Protein AF-A0A3B8VCC7-F1 (afdb_monomer)

pLDDT: mean 88.34, std 12.21, range [38.78, 97.81]

Solvent-accessible surface area (backbone atoms only — not comparable to full-atom values): 8543 Å² total; per-residue (Å²): 132,92,64,90,82,65,79,55,48,44,36,35,45,29,27,61,80,90,37,49,59,70,59,54,48,50,62,50,46,68,39,78,45,32,37,60,44,81,39,45,41,68,93,40,44,84,35,71,60,3,38,33,20,74,89,21,67,45,26,57,77,71,67,51,54,69,69,58,21,47,51,36,33,49,57,62,65,65,56,67,59,73,68,59,50,50,52,47,32,70,76,66,76,42,63,63,65,59,24,51,40,36,34,56,43,49,51,52,52,44,53,52,50,15,62,76,60,68,20,55,29,23,33,38,36,34,51,71,43,62,86,36,47,70,45,48,43,71,40,39,74,84,42,46,74,47,76,43,80,55,70,79,84,80,111

Nearest PDB structures (foldseek):
  2zq5-assembly1_A  TM=4.994E-01  e=1.264E-01  Mycobacterium tuberculosis
  7uix-assembly1_B  TM=3.500E-01  e=3.520E+00  Escherichia coli
  8dgf-assembly1_C  TM=3.227E-01  e=2.062E+00  Escherichia coli

Radius of gyration: 15.9 Å; Cα contacts (8 Å, |Δi|>4): 237; chains: 1; bounding box: 44×36×42 Å

Structure (mmCIF, N/CA/C/O backbone):
data_AF-A0A3B8VCC7-F1
#
_entry.id   AF-A0A3B8VCC7-F1
#
loop_
_atom_site.group_PDB
_atom_site.id
_atom_site.type_symbol
_atom_site.label_atom_id
_atom_site.label_alt_id
_atom_site.label_comp_id
_atom_site.label_asym_id
_atom_site.label_entity_id
_atom_site.label_seq_id
_atom_site.pdbx_PDB_ins_code
_atom_site.Cartn_x
_atom_site.Cartn_y
_atom_site.Cartn_z
_atom_site.occupancy
_atom_site.B_iso_or_equiv
_atom_site.auth_seq_id
_atom_site.auth_comp_id
_atom_site.auth_asym_id
_atom_site.auth_atom_id
_atom_site.pdbx_PDB_model_num
ATOM 1 N N . MET A 1 1 ? -7.941 5.724 25.221 1.00 40.81 1 MET A N 1
ATOM 2 C CA . MET A 1 1 ? -7.240 4.420 25.300 1.00 40.81 1 MET A CA 1
ATOM 3 C C . MET A 1 1 ? -5.888 4.589 24.630 1.00 40.81 1 MET A C 1
ATOM 5 O O . MET A 1 1 ? -5.854 5.072 23.511 1.00 40.81 1 MET A O 1
ATOM 9 N N . ASN A 1 2 ? -4.797 4.291 25.336 1.00 38.78 2 ASN A N 1
ATOM 10 C CA . ASN A 1 2 ? -3.429 4.542 24.879 1.00 38.78 2 ASN A CA 1
ATOM 11 C C . ASN A 1 2 ? -3.036 3.509 23.800 1.00 38.78 2 ASN A C 1
ATOM 13 O O . ASN A 1 2 ? -2.824 2.340 24.112 1.00 38.78 2 ASN A O 1
ATOM 17 N N . THR A 1 3 ? -3.017 3.915 22.529 1.00 48.91 3 THR A N 1
ATOM 18 C CA . THR A 1 3 ? -2.682 3.084 21.351 1.00 48.91 3 THR A CA 1
ATOM 19 C C . THR A 1 3 ? -1.182 3.052 21.045 1.00 48.91 3 THR A C 1
ATOM 21 O O . THR A 1 3 ? -0.761 2.369 20.107 1.00 48.91 3 THR A O 1
ATOM 24 N N . ALA A 1 4 ? -0.362 3.747 21.841 1.00 45.19 4 ALA A N 1
ATOM 25 C CA . ALA A 1 4 ? 1.080 3.845 21.658 1.00 45.19 4 ALA A CA 1
ATOM 26 C C . ALA A 1 4 ? 1.755 2.464 21.785 1.00 45.19 4 ALA A C 1
ATOM 28 O O . ALA A 1 4 ? 2.052 1.992 22.878 1.00 45.19 4 ALA A O 1
ATOM 29 N N . GLY A 1 5 ? 1.966 1.797 20.645 1.00 56.16 5 GLY A N 1
ATOM 30 C CA . GLY A 1 5 ? 2.710 0.537 20.537 1.00 56.16 5 GLY A CA 1
ATOM 31 C C . GLY A 1 5 ? 2.007 -0.586 19.771 1.00 56.16 5 GLY A C 1
ATOM 32 O O . GLY A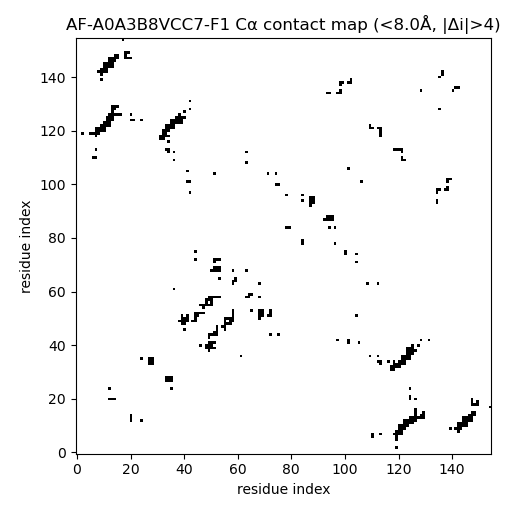 1 5 ? 2.665 -1.555 19.391 1.00 56.16 5 GLY A O 1
ATOM 33 N N . ARG A 1 6 ? 0.700 -0.483 19.484 1.00 66.44 6 ARG A N 1
ATOM 34 C CA . ARG A 1 6 ? -0.003 -1.531 18.724 1.00 66.44 6 ARG A CA 1
ATOM 35 C C . ARG A 1 6 ? 0.168 -1.309 17.221 1.00 66.44 6 ARG A C 1
ATOM 37 O O . ARG A 1 6 ? -0.248 -0.287 16.688 1.00 66.44 6 ARG A O 1
ATOM 44 N N . LYS A 1 7 ? 0.747 -2.295 16.526 1.00 83.31 7 LYS A N 1
ATOM 45 C CA . LYS A 1 7 ? 0.787 -2.323 15.056 1.00 83.31 7 LYS A CA 1
ATOM 46 C C . LYS A 1 7 ? -0.653 -2.234 14.515 1.00 83.31 7 LYS A C 1
ATOM 48 O O . LYS A 1 7 ? -1.485 -3.025 14.973 1.00 83.31 7 LYS A O 1
ATOM 53 N N . PRO A 1 8 ? -0.959 -1.317 13.578 1.00 92.69 8 PRO A N 1
ATOM 54 C CA . PRO A 1 8 ? -2.315 -1.178 13.064 1.00 92.69 8 PRO A CA 1
ATOM 55 C C . PRO A 1 8 ? -2.733 -2.447 12.316 1.00 92.69 8 PRO A C 1
ATOM 57 O O . PRO A 1 8 ? -1.901 -3.123 11.698 1.00 92.69 8 PRO A O 1
ATOM 60 N N . ALA A 1 9 ? -4.021 -2.781 12.381 1.00 96.25 9 ALA A N 1
ATOM 61 C CA . ALA A 1 9 ? -4.576 -3.856 11.566 1.00 96.25 9 ALA A CA 1
ATOM 62 C C . ALA A 1 9 ? -4.552 -3.436 10.092 1.00 96.25 9 ALA A C 1
ATOM 64 O O . ALA A 1 9 ? -4.840 -2.283 9.781 1.00 96.25 9 ALA A O 1
ATOM 65 N N . VAL A 1 10 ? -4.214 -4.363 9.194 1.00 97.31 10 VAL A N 1
ATOM 66 C CA . VAL A 1 10 ? -4.074 -4.069 7.763 1.00 97.31 10 VAL A CA 1
ATOM 67 C C . VAL A 1 10 ? -5.273 -4.602 6.988 1.00 97.31 10 VAL A C 1
ATOM 69 O O . VAL A 1 10 ? -5.691 -5.741 7.209 1.00 97.31 10 VAL A O 1
ATOM 72 N N . PHE A 1 11 ? -5.800 -3.810 6.055 1.00 97.31 11 PHE A N 1
ATOM 73 C CA . PHE A 1 11 ? -6.776 -4.278 5.073 1.00 97.31 11 PHE A CA 1
ATOM 74 C C . PHE A 1 11 ? -6.410 -3.879 3.643 1.00 97.31 11 PHE A C 1
ATOM 76 O O . PHE A 1 11 ? -5.695 -2.907 3.410 1.00 97.31 11 PHE A O 1
ATOM 83 N N . PHE A 1 12 ? -6.946 -4.615 2.674 1.00 97.25 12 PHE A N 1
ATOM 84 C CA . PHE A 1 12 ? -6.859 -4.260 1.261 1.00 97.25 12 PHE A CA 1
ATOM 85 C C . PHE A 1 12 ? -8.228 -4.370 0.607 1.00 97.25 12 PHE A C 1
ATOM 87 O O . PHE A 1 12 ? -8.895 -5.402 0.718 1.00 97.25 12 PHE A O 1
ATOM 94 N N . CYS A 1 13 ? -8.637 -3.311 -0.090 1.00 95.81 13 CYS A N 1
ATOM 95 C CA . CYS A 1 13 ? -9.822 -3.354 -0.942 1.00 95.81 13 CYS A CA 1
ATOM 96 C C . CYS A 1 13 ? -9.412 -3.846 -2.329 1.00 95.81 13 CYS A C 1
ATOM 98 O O . CYS A 1 13 ? -8.655 -3.171 -3.035 1.00 95.81 13 CYS A O 1
ATOM 100 N N . VAL A 1 14 ? -9.930 -5.010 -2.713 1.00 94.31 14 VAL A N 1
ATOM 101 C CA . VAL A 1 14 ? -9.676 -5.646 -4.010 1.00 94.31 14 VAL A CA 1
ATOM 102 C C . VAL A 1 14 ? -10.986 -5.787 -4.777 1.00 94.31 14 VAL A C 1
ATOM 104 O O . VAL A 1 14 ? -12.064 -5.823 -4.191 1.00 94.31 14 VAL A O 1
ATOM 107 N N . GLY A 1 15 ? -10.908 -5.840 -6.098 1.00 91.81 15 GLY A N 1
ATOM 108 C CA . GLY A 1 15 ? -12.079 -5.915 -6.963 1.00 91.81 15 GLY A CA 1
ATOM 109 C C . GLY A 1 15 ? -11.688 -5.678 -8.410 1.00 91.81 15 GLY A C 1
ATOM 110 O O . GLY A 1 15 ? -10.616 -5.131 -8.679 1.00 91.81 15 GLY A O 1
ATOM 111 N N . SER A 1 16 ? -12.558 -6.065 -9.340 1.00 89.75 16 SER A N 1
ATOM 112 C CA . SER A 1 16 ? -12.416 -5.626 -10.727 1.00 89.75 16 SER A CA 1
ATOM 113 C C . SER A 1 16 ? -12.510 -4.100 -10.806 1.00 89.75 16 SER A C 1
ATOM 115 O O . SER A 1 16 ? -13.123 -3.441 -9.953 1.00 89.75 16 SER A O 1
ATOM 117 N N . GLU A 1 17 ? -11.895 -3.514 -11.831 1.00 87.88 17 GLU A N 1
ATOM 118 C CA . GLU A 1 17 ? -12.116 -2.103 -12.136 1.00 87.88 17 GLU A CA 1
ATOM 119 C C . GLU A 1 17 ? -13.611 -1.827 -12.328 1.00 87.88 17 GLU A C 1
ATOM 121 O O . GLU A 1 17 ? -14.367 -2.697 -12.756 1.00 87.88 17 GLU A O 1
ATOM 126 N N . LYS A 1 18 ? -14.037 -0.613 -11.960 1.00 88.00 18 LYS A N 1
ATOM 127 C CA . LYS A 1 18 ? -15.436 -0.158 -11.992 1.00 88.00 18 LYS A CA 1
ATOM 128 C C . LYS A 1 18 ? -16.426 -0.915 -11.092 1.00 88.00 18 LYS A C 1
ATOM 130 O O . LYS A 1 18 ? -17.575 -0.519 -11.075 1.00 88.00 18 LYS A O 1
ATOM 135 N N . SER A 1 19 ? -15.992 -1.854 -10.245 1.00 89.62 19 SER A N 1
ATOM 136 C CA . SER A 1 19 ? -16.879 -2.561 -9.293 1.00 89.62 19 SER A CA 1
ATOM 137 C C . SER A 1 19 ? -17.450 -1.707 -8.141 1.00 89.62 19 SER A C 1
ATOM 139 O O . SER A 1 19 ? -18.187 -2.214 -7.302 1.00 89.62 19 SER A O 1
ATOM 141 N N . GLY A 1 20 ? -17.063 -0.431 -8.018 1.00 90.56 20 GLY A N 1
ATOM 142 C CA . GLY A 1 20 ? -17.410 0.416 -6.865 1.00 90.56 20 GLY A CA 1
ATOM 143 C C . GLY A 1 20 ? -16.379 0.420 -5.726 1.00 90.56 20 GLY A C 1
ATOM 144 O O . GLY A 1 20 ? -16.630 1.001 -4.672 1.00 90.56 20 GLY A O 1
ATOM 145 N N . THR A 1 21 ? -15.178 -0.136 -5.933 1.00 91.88 21 THR A N 1
ATOM 146 C CA . THR A 1 21 ? -14.101 -0.156 -4.916 1.00 91.88 21 THR A CA 1
ATOM 147 C C . THR A 1 21 ? -13.725 1.231 -4.388 1.00 91.88 21 THR A C 1
ATOM 149 O O . THR A 1 21 ? -13.373 1.364 -3.221 1.00 91.88 21 THR A O 1
ATOM 152 N N . THR A 1 22 ? -13.807 2.281 -5.215 1.00 92.69 22 THR A N 1
ATOM 153 C CA . THR A 1 22 ? -13.553 3.662 -4.767 1.00 92.69 22 THR A CA 1
ATOM 154 C C . THR A 1 22 ? -14.620 4.144 -3.785 1.00 92.69 22 THR A C 1
ATOM 156 O O . THR A 1 22 ? -14.275 4.780 -2.796 1.00 92.69 22 THR A O 1
ATOM 159 N N . LEU A 1 23 ? -15.900 3.842 -4.031 1.00 93.56 23 LEU A N 1
ATOM 160 C CA . LEU A 1 23 ? -16.985 4.211 -3.118 1.00 93.56 23 LEU A CA 1
ATOM 161 C C . LEU A 1 23 ? -16.830 3.477 -1.784 1.00 93.56 23 LEU A C 1
ATOM 163 O O . LEU A 1 23 ? -16.869 4.113 -0.735 1.00 93.56 23 LEU A O 1
ATOM 167 N N . LEU A 1 24 ? -16.581 2.166 -1.833 1.00 92.56 24 LEU A N 1
ATOM 168 C CA . LEU A 1 24 ? -16.348 1.344 -0.646 1.00 92.56 24 LEU A CA 1
ATOM 169 C C . LEU A 1 24 ? -15.210 1.899 0.214 1.00 92.56 24 LEU A C 1
ATOM 171 O O . LEU A 1 24 ? -15.392 2.130 1.407 1.00 92.56 24 LEU A O 1
ATOM 175 N N . ALA A 1 25 ? -14.055 2.166 -0.397 1.00 92.81 25 ALA A N 1
ATOM 176 C CA . ALA A 1 25 ? -12.934 2.751 0.320 1.00 92.81 25 ALA A CA 1
ATOM 177 C C . ALA A 1 25 ? -13.307 4.105 0.950 1.00 92.81 25 ALA A C 1
ATOM 179 O O . ALA A 1 25 ? -12.807 4.416 2.024 1.00 92.81 25 ALA A O 1
ATOM 180 N N . ARG A 1 26 ? -14.227 4.885 0.348 1.00 93.50 26 ARG A N 1
ATOM 181 C CA . ARG A 1 26 ? -14.577 6.234 0.854 1.00 93.50 26 ARG A CA 1
ATOM 182 C C . ARG A 1 26 ? -15.423 6.116 2.093 1.00 93.50 26 ARG A C 1
ATOM 184 O O . ARG A 1 26 ? -15.187 6.842 3.046 1.00 93.50 26 ARG A O 1
ATOM 191 N N . VAL A 1 27 ? -16.363 5.177 2.076 1.00 95.25 27 VAL A N 1
ATOM 192 C CA . VAL A 1 27 ? -17.185 4.841 3.237 1.00 95.25 27 VAL A CA 1
ATOM 193 C C . VAL A 1 27 ? -16.308 4.352 4.391 1.00 95.25 27 VAL A C 1
ATOM 195 O O . VAL A 1 27 ? -16.488 4.808 5.515 1.00 95.25 27 VAL A O 1
ATOM 198 N N . LEU A 1 28 ? -15.330 3.480 4.120 1.00 94.50 28 LEU A N 1
ATOM 199 C CA . LEU A 1 28 ? -14.404 2.991 5.148 1.00 94.50 28 LEU A CA 1
ATOM 200 C C . LEU A 1 28 ? -13.559 4.121 5.752 1.00 94.50 28 LEU A C 1
ATOM 202 O O . LEU A 1 28 ? -13.434 4.194 6.970 1.00 94.50 28 LEU A O 1
ATOM 206 N N . ASP A 1 29 ? -13.033 5.015 4.915 1.00 93.94 29 ASP A N 1
ATOM 207 C CA . ASP A 1 29 ? -12.174 6.140 5.317 1.00 93.94 29 ASP A CA 1
ATOM 208 C C . ASP A 1 29 ? -12.923 7.233 6.112 1.00 93.94 29 ASP A C 1
ATOM 210 O O . ASP A 1 29 ? -12.298 8.128 6.667 1.00 93.94 29 ASP A O 1
ATOM 214 N N . GLN A 1 30 ? -14.262 7.183 6.196 1.00 96.19 30 GLN A N 1
ATOM 215 C CA . GLN A 1 30 ? -15.029 8.060 7.098 1.00 96.19 30 GLN A CA 1
ATOM 216 C C . GLN A 1 30 ? -14.995 7.601 8.561 1.00 96.19 30 GLN A C 1
ATOM 218 O O . GLN A 1 30 ? -15.365 8.365 9.454 1.00 96.19 30 GLN A O 1
ATOM 223 N N . HIS A 1 31 ? -14.607 6.354 8.837 1.00 96.75 31 HIS A N 1
ATOM 224 C CA . HIS A 1 31 ? -14.580 5.855 10.205 1.00 96.75 31 HIS A CA 1
ATOM 225 C C . HIS A 1 31 ? -13.343 6.401 10.944 1.00 96.75 31 HIS A C 1
ATOM 227 O O . HIS A 1 31 ? -12.230 6.197 10.468 1.00 96.75 31 HIS A O 1
ATOM 233 N N . PRO A 1 32 ? -13.473 6.987 12.152 1.00 96.06 32 PRO A N 1
ATOM 234 C CA . PRO A 1 32 ? -12.373 7.694 12.830 1.00 96.06 32 PRO A CA 1
ATOM 235 C C . PRO A 1 32 ? -11.170 6.811 13.193 1.00 96.06 32 PRO A C 1
ATOM 237 O O . PRO A 1 32 ? -10.108 7.310 13.531 1.00 96.06 32 PRO A O 1
ATOM 240 N N . GLN A 1 33 ? -11.335 5.490 13.154 1.00 96.94 33 GLN A N 1
ATOM 241 C CA . GLN A 1 33 ? -10.270 4.522 13.436 1.00 96.94 33 GLN A CA 1
ATOM 242 C C . GLN A 1 33 ? -9.682 3.862 12.183 1.00 96.94 33 GLN A C 1
ATOM 244 O O . GLN A 1 33 ? -8.819 2.990 12.316 1.00 96.94 33 GLN A O 1
ATOM 249 N N . VAL A 1 34 ? -10.169 4.215 10.993 1.00 97.06 34 VAL A N 1
ATOM 250 C CA . VAL A 1 34 ? -9.772 3.611 9.719 1.00 97.06 34 VAL A CA 1
ATOM 251 C C . VAL A 1 34 ? -9.121 4.676 8.851 1.00 97.06 34 VAL A C 1
ATOM 253 O O . VAL A 1 34 ? -9.674 5.752 8.676 1.00 97.06 34 VAL A O 1
ATOM 256 N N . ALA A 1 35 ? -7.966 4.352 8.278 1.00 96.69 35 ALA A N 1
ATOM 257 C CA . ALA A 1 35 ? -7.306 5.183 7.280 1.00 96.69 35 ALA A CA 1
ATOM 258 C C . ALA A 1 35 ? -7.046 4.371 6.005 1.00 96.69 35 ALA A C 1
ATOM 260 O O . ALA A 1 35 ? -6.475 3.276 6.054 1.00 96.69 35 ALA A O 1
ATOM 261 N N . CYS A 1 36 ? -7.446 4.896 4.852 1.00 96.75 36 CYS A N 1
ATOM 262 C CA . CYS A 1 36 ? -7.279 4.243 3.560 1.00 96.75 36 CYS A CA 1
ATOM 263 C C . CYS A 1 36 ? -6.325 5.036 2.661 1.00 96.75 36 CYS A C 1
ATOM 265 O O . CYS A 1 36 ? -6.546 6.203 2.344 1.00 96.75 36 CYS A O 1
ATOM 267 N N . ILE A 1 37 ? -5.253 4.384 2.212 1.00 95.56 37 ILE A N 1
ATOM 268 C CA . ILE A 1 37 ? -4.428 4.884 1.118 1.00 95.56 37 ILE A CA 1
ATOM 269 C C . ILE A 1 37 ? -5.195 4.661 -0.192 1.00 95.56 37 ILE A C 1
ATOM 271 O O . ILE A 1 37 ? -5.843 3.634 -0.416 1.00 95.56 37 ILE A O 1
ATOM 275 N N . TRP A 1 38 ? -5.133 5.668 -1.057 1.00 91.31 38 TRP A N 1
ATOM 276 C CA . TRP A 1 38 ? -5.871 5.719 -2.309 1.00 91.31 38 TRP A CA 1
ATOM 277 C C . TRP A 1 38 ? -4.948 5.422 -3.475 1.00 91.31 38 TRP A C 1
ATOM 279 O O . TRP A 1 38 ? -4.331 6.324 -4.034 1.00 91.31 38 TRP A O 1
ATOM 289 N N . GLU A 1 39 ? -4.918 4.156 -3.872 1.00 92.94 39 GLU A N 1
ATOM 290 C CA . GLU A 1 39 ? -4.166 3.664 -5.020 1.00 92.94 39 GLU A CA 1
ATOM 291 C C . GLU A 1 39 ? -2.665 3.862 -4.844 1.00 92.94 39 GLU A C 1
ATOM 293 O O . GLU A 1 39 ? -2.035 4.683 -5.505 1.00 92.94 39 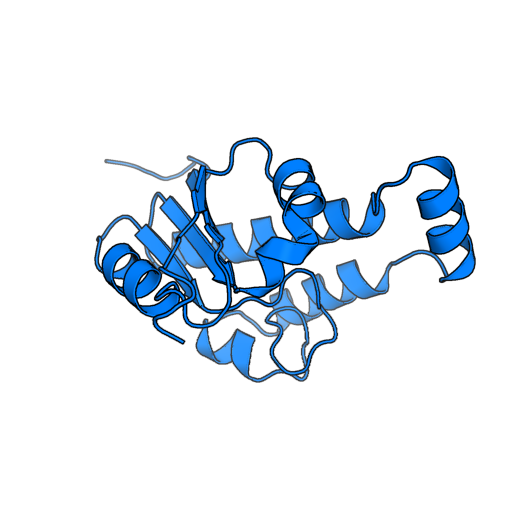GLU A O 1
ATOM 298 N N . SER A 1 40 ? -2.066 3.064 -3.961 1.00 94.94 40 SER A N 1
ATOM 299 C CA . SER A 1 40 ? -0.616 3.096 -3.749 1.00 94.94 40 SER A CA 1
ATOM 300 C C . SER A 1 40 ? 0.219 2.615 -4.951 1.00 94.94 40 SER A C 1
ATOM 302 O O . SER A 1 40 ? 1.402 2.949 -5.060 1.00 94.94 40 SER A O 1
ATOM 304 N N . TYR A 1 41 ? -0.376 1.806 -5.840 1.00 94.50 41 TYR A N 1
ATOM 305 C CA . TYR A 1 41 ? 0.310 1.056 -6.904 1.00 94.50 41 TYR A CA 1
ATOM 306 C C . TYR A 1 41 ? 1.499 0.251 -6.366 1.00 94.50 41 TYR A C 1
ATOM 308 O O . TYR A 1 41 ? 2.595 0.262 -6.931 1.00 94.50 41 TYR A O 1
ATOM 316 N N . GLY A 1 42 ? 1.310 -0.434 -5.236 1.00 91.94 42 GLY A N 1
ATOM 317 C CA . GLY A 1 42 ? 2.435 -0.980 -4.486 1.00 91.94 42 GLY A CA 1
ATOM 318 C C . GLY A 1 42 ? 3.222 -2.113 -5.157 1.00 91.94 42 GLY A C 1
ATOM 319 O O . GLY A 1 42 ? 4.375 -2.333 -4.796 1.00 91.9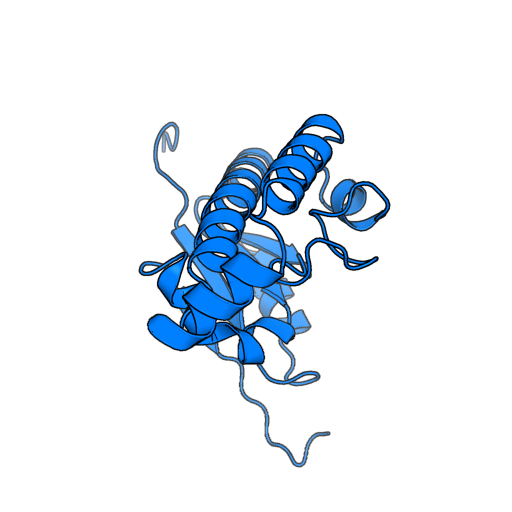4 42 GLY A O 1
ATOM 320 N N . PHE A 1 43 ? 2.652 -2.775 -6.169 1.00 92.06 43 PHE A N 1
ATOM 321 C CA . PHE A 1 43 ? 3.362 -3.742 -7.024 1.00 92.06 43 PHE A CA 1
ATOM 322 C C . PHE A 1 43 ? 3.910 -3.130 -8.326 1.00 92.06 43 PHE A C 1
ATOM 324 O O . PHE A 1 43 ? 4.497 -3.840 -9.141 1.00 92.06 43 PHE A O 1
ATOM 331 N N . GLN A 1 44 ? 3.745 -1.821 -8.529 1.00 92.00 44 GLN A N 1
ATOM 332 C CA . GLN A 1 44 ? 4.269 -1.067 -9.673 1.00 92.00 44 GLN A CA 1
ATOM 333 C C . GLN A 1 44 ? 5.103 0.128 -9.175 1.00 92.00 44 GLN A C 1
ATOM 335 O O . GLN A 1 44 ? 4.724 1.277 -9.398 1.00 92.00 44 GLN A O 1
ATOM 340 N N . PRO A 1 45 ? 6.232 -0.113 -8.482 1.00 89.94 45 PRO A N 1
ATOM 341 C CA . PRO A 1 45 ? 6.995 0.924 -7.777 1.00 89.94 45 PRO A CA 1
ATOM 342 C C . PRO A 1 45 ? 7.563 2.019 -8.689 1.00 89.94 45 PRO A C 1
ATOM 344 O O . PRO A 1 45 ? 7.712 3.150 -8.245 1.00 89.94 45 PRO A O 1
ATOM 347 N N . ASP A 1 46 ? 7.836 1.703 -9.957 1.00 89.31 46 ASP A N 1
ATOM 348 C CA . ASP A 1 46 ? 8.352 2.651 -10.957 1.00 89.31 46 ASP A CA 1
ATOM 349 C C . ASP A 1 46 ? 7.225 3.355 -11.733 1.00 89.31 46 ASP A C 1
ATOM 351 O O . ASP A 1 46 ? 7.464 4.219 -12.581 1.00 89.31 46 ASP A O 1
ATOM 355 N N . GLY A 1 47 ? 5.968 2.990 -11.460 1.00 90.31 47 GLY A N 1
ATOM 356 C CA . GLY A 1 47 ? 4.802 3.573 -12.107 1.00 90.31 47 GLY A CA 1
ATOM 357 C C . GLY A 1 47 ? 4.686 5.067 -11.810 1.00 90.31 47 GLY A C 1
ATOM 358 O O . GLY A 1 47 ? 4.961 5.521 -10.699 1.00 90.31 47 GLY A O 1
ATOM 359 N N . ARG A 1 48 ? 4.226 5.850 -12.793 1.00 92.69 48 ARG A N 1
ATOM 360 C CA . ARG A 1 48 ? 4.024 7.307 -12.644 1.00 92.69 48 ARG A CA 1
ATOM 361 C C . ARG A 1 48 ? 3.033 7.677 -11.538 1.00 92.69 48 ARG A C 1
ATOM 363 O O . ARG A 1 48 ? 3.092 8.784 -11.026 1.00 92.69 48 ARG A O 1
ATOM 370 N N . ALA A 1 49 ? 2.127 6.764 -11.190 1.00 92.81 49 ALA A N 1
ATOM 371 C CA . ALA A 1 49 ? 1.130 6.953 -10.142 1.00 92.81 49 ALA A CA 1
ATOM 372 C C . ALA A 1 49 ? 1.522 6.312 -8.797 1.00 92.81 49 ALA A C 1
ATOM 374 O O . ALA A 1 49 ? 0.768 6.420 -7.835 1.00 92.81 49 ALA A O 1
ATOM 375 N N . SER A 1 50 ? 2.683 5.657 -8.699 1.00 95.50 50 SER A N 1
ATOM 376 C CA . SER A 1 50 ? 3.078 4.963 -7.473 1.00 95.50 50 SER A CA 1
ATOM 377 C C . SER A 1 50 ? 3.509 5.921 -6.378 1.00 95.50 50 SER A C 1
ATOM 379 O O . SER A 1 50 ? 4.183 6.918 -6.643 1.00 95.50 50 SER A O 1
ATOM 381 N N . ILE A 1 51 ? 3.176 5.585 -5.132 1.00 96.19 51 ILE A N 1
ATOM 382 C CA . ILE A 1 51 ? 3.695 6.303 -3.961 1.00 96.19 51 ILE A CA 1
ATOM 383 C C . ILE A 1 51 ? 5.171 5.977 -3.683 1.00 96.19 51 ILE A C 1
ATOM 385 O O . ILE A 1 51 ? 5.815 6.659 -2.894 1.00 96.19 51 ILE A O 1
ATOM 389 N N . PHE A 1 52 ? 5.716 4.933 -4.318 1.00 95.19 52 PHE A N 1
ATOM 390 C CA . PHE A 1 52 ? 7.119 4.537 -4.175 1.00 95.19 52 PHE A CA 1
ATOM 391 C C . PHE A 1 52 ? 8.032 5.159 -5.238 1.00 95.19 52 PHE A C 1
ATOM 393 O O . PHE A 1 52 ? 9.254 5.052 -5.118 1.00 95.19 52 PHE A O 1
ATOM 400 N N . ASN A 1 53 ? 7.455 5.827 -6.242 1.00 94.81 53 ASN A N 1
ATOM 401 C CA . ASN A 1 53 ? 8.192 6.529 -7.282 1.00 94.81 53 ASN A CA 1
ATOM 402 C C . ASN A 1 53 ? 8.459 7.983 -6.853 1.00 94.81 53 ASN A C 1
ATOM 404 O O . ASN A 1 53 ? 7.508 8.761 -6.780 1.00 94.81 53 ASN A O 1
ATOM 408 N N . PRO A 1 54 ? 9.719 8.407 -6.644 1.00 93.75 54 PRO A N 1
ATOM 409 C CA . PRO A 1 54 ? 10.032 9.790 -6.280 1.00 93.75 54 PRO A CA 1
ATOM 410 C C . PRO A 1 54 ? 9.595 10.821 -7.328 1.00 93.75 54 PRO A C 1
ATOM 412 O O . PRO A 1 54 ? 9.356 11.968 -6.977 1.00 93.75 54 PRO A O 1
ATOM 415 N N . ALA A 1 55 ? 9.466 10.421 -8.598 1.00 92.81 55 ALA A N 1
ATOM 416 C CA . ALA A 1 55 ? 9.006 11.291 -9.681 1.00 92.81 55 ALA A CA 1
ATOM 417 C C . ALA A 1 55 ? 7.470 11.406 -9.778 1.00 92.81 55 ALA A C 1
ATOM 419 O O . ALA A 1 55 ? 6.964 12.174 -10.590 1.00 92.81 55 ALA A O 1
ATOM 420 N N . SER A 1 56 ? 6.721 10.623 -8.997 1.00 93.12 56 SER A N 1
ATOM 421 C CA . SER A 1 56 ? 5.259 10.722 -8.911 1.00 93.12 56 SER A CA 1
ATOM 422 C C . SER A 1 56 ? 4.852 11.923 -8.058 1.00 93.12 56 SER A C 1
ATOM 424 O O . SER A 1 56 ? 5.558 12.295 -7.136 1.00 93.12 56 SER A O 1
ATOM 426 N N . GLU A 1 57 ? 3.679 12.503 -8.292 1.00 90.88 57 GLU A N 1
ATOM 427 C CA . GLU A 1 57 ? 3.099 13.497 -7.371 1.00 90.88 57 GLU A CA 1
ATOM 428 C C . GLU A 1 57 ? 2.230 12.851 -6.280 1.00 90.88 57 GLU A C 1
ATOM 430 O O . GLU A 1 57 ? 1.829 13.496 -5.309 1.00 90.88 57 GLU A O 1
ATOM 435 N N . LYS A 1 58 ? 1.870 11.571 -6.448 1.00 91.25 58 LYS A N 1
ATOM 436 C CA . LYS A 1 58 ? 0.847 10.909 -5.625 1.00 91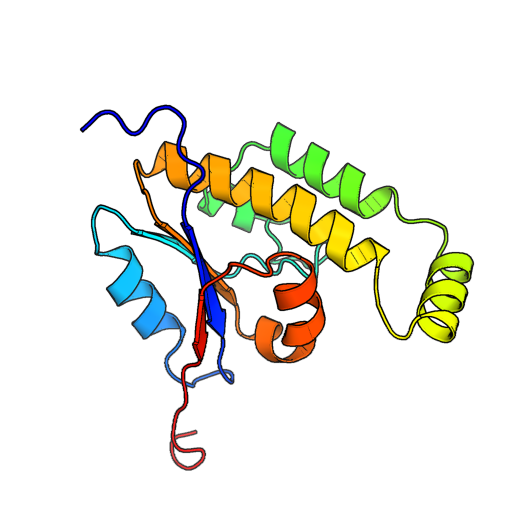.25 58 LYS A CA 1
ATOM 437 C C . LYS A 1 58 ? 1.278 10.761 -4.174 1.00 91.25 58 LYS A C 1
ATOM 439 O O . LYS A 1 58 ? 0.456 10.963 -3.287 1.00 91.25 58 LYS A O 1
ATOM 444 N N . TRP A 1 59 ? 2.553 10.471 -3.918 1.00 93.31 59 TRP A N 1
ATOM 445 C CA . TRP A 1 59 ? 3.054 10.358 -2.547 1.00 93.31 59 TRP A CA 1
ATOM 446 C C . TRP A 1 59 ? 2.885 11.665 -1.761 1.00 93.31 59 TRP A C 1
ATOM 448 O O . TRP A 1 59 ? 2.522 11.618 -0.586 1.00 93.31 59 TRP A O 1
ATOM 458 N N . GLY A 1 60 ? 3.043 12.820 -2.420 1.00 92.69 60 GLY A N 1
ATOM 459 C CA . GLY A 1 60 ? 2.845 14.135 -1.809 1.00 92.69 60 GLY A CA 1
ATOM 460 C C . GLY A 1 60 ? 1.383 14.386 -1.441 1.00 92.69 60 GLY A C 1
ATOM 461 O O . GLY A 1 60 ? 1.098 14.897 -0.362 1.00 92.69 60 GLY A O 1
ATOM 462 N N . ARG A 1 61 ? 0.438 13.920 -2.271 1.00 91.75 61 ARG A N 1
ATOM 463 C CA . ARG A 1 61 ? -1.010 13.990 -1.975 1.00 91.75 61 ARG A CA 1
ATOM 464 C C . ARG A 1 61 ? -1.410 13.145 -0.763 1.00 91.75 61 ARG A C 1
ATOM 466 O O . ARG A 1 61 ? -2.381 13.469 -0.092 1.00 91.75 61 ARG A O 1
ATOM 473 N N . HIS A 1 62 ? -0.649 12.093 -0.468 1.00 91.69 62 HIS A N 1
ATOM 474 C CA . HIS A 1 62 ? -0.795 11.288 0.747 1.00 91.69 62 HIS A CA 1
ATOM 475 C C . HIS A 1 62 ? 0.011 11.825 1.938 1.00 91.69 62 HIS A C 1
ATOM 477 O O . HIS A 1 62 ? -0.003 11.217 3.010 1.00 91.69 62 HIS A O 1
ATOM 483 N N . GLY A 1 63 ? 0.722 12.943 1.774 1.00 93.75 63 GLY A N 1
ATOM 484 C CA . GLY A 1 63 ? 1.544 13.569 2.809 1.00 93.75 63 GLY A CA 1
ATOM 485 C C . GLY A 1 63 ? 2.783 12.762 3.205 1.00 93.75 63 GLY A C 1
ATOM 486 O O . GLY A 1 63 ? 3.272 12.924 4.320 1.00 93.75 63 GLY A O 1
ATOM 487 N N . PHE A 1 64 ? 3.270 11.866 2.340 1.00 96.12 64 PHE A N 1
ATOM 488 C CA . PHE A 1 64 ? 4.529 11.165 2.592 1.00 96.12 64 PHE A CA 1
ATOM 489 C C . PHE A 1 64 ? 5.721 12.098 2.378 1.00 96.12 64 PHE A C 1
ATOM 491 O O . PHE A 1 64 ? 5.702 12.962 1.501 1.00 96.12 64 PHE A O 1
ATOM 498 N N . SER A 1 65 ? 6.771 11.910 3.174 1.00 95.94 65 SER A N 1
ATOM 499 C CA . SER A 1 65 ? 7.993 12.698 3.051 1.00 95.94 65 SER A CA 1
ATOM 500 C C . SER A 1 65 ? 8.822 12.243 1.845 1.00 95.94 65 SER A C 1
ATOM 502 O O . SER A 1 65 ? 8.906 11.053 1.532 1.00 95.94 65 SER A O 1
ATOM 504 N N . GLU A 1 66 ? 9.500 13.179 1.181 1.00 95.62 66 GLU A N 1
ATOM 505 C CA . GLU A 1 66 ? 10.396 12.843 0.069 1.00 95.62 66 GLU A CA 1
ATOM 506 C C . GLU A 1 66 ? 11.542 11.915 0.520 1.00 95.62 66 GLU A C 1
ATOM 508 O O . GLU A 1 66 ? 11.992 11.043 -0.228 1.00 95.62 66 GLU A O 1
ATOM 513 N N . THR A 1 67 ? 12.000 12.055 1.768 1.00 96.12 67 THR A N 1
ATOM 514 C CA . THR A 1 67 ? 13.044 11.207 2.355 1.00 96.12 67 THR A CA 1
ATOM 515 C C . THR A 1 67 ? 12.592 9.749 2.467 1.00 96.12 67 THR A C 1
ATOM 517 O O . THR A 1 67 ? 13.350 8.851 2.079 1.00 96.12 67 THR A O 1
ATOM 520 N N . ASP A 1 68 ? 11.358 9.499 2.914 1.00 95.50 68 ASP A N 1
ATOM 521 C CA . ASP A 1 68 ? 10.776 8.154 2.964 1.00 95.50 68 ASP A CA 1
ATOM 522 C C . ASP A 1 68 ? 10.571 7.576 1.565 1.00 95.50 68 ASP A C 1
ATOM 524 O O . ASP A 1 68 ? 10.958 6.433 1.307 1.00 95.50 68 ASP A O 1
ATOM 528 N N . VAL A 1 69 ? 10.063 8.375 0.627 1.00 95.25 69 VAL A N 1
ATOM 529 C CA . VAL A 1 69 ? 9.834 7.934 -0.757 1.00 95.25 69 VAL A CA 1
ATOM 530 C C . VAL A 1 69 ? 11.147 7.553 -1.439 1.00 95.25 69 VAL A C 1
ATOM 532 O O . VAL A 1 69 ? 11.253 6.482 -2.041 1.00 95.25 69 VAL A O 1
ATOM 535 N N . ARG A 1 70 ? 12.205 8.357 -1.278 1.00 95.00 70 ARG A N 1
ATOM 536 C CA . ARG A 1 70 ? 13.549 8.018 -1.778 1.00 95.00 70 ARG A CA 1
ATOM 537 C C . ARG A 1 70 ? 14.105 6.763 -1.110 1.00 95.00 70 ARG A C 1
ATOM 539 O O . ARG A 1 70 ? 14.754 5.953 -1.775 1.00 95.00 70 ARG A O 1
ATOM 546 N N . ARG A 1 71 ? 13.850 6.560 0.186 1.00 95.06 71 ARG A N 1
ATOM 547 C CA . ARG A 1 71 ? 14.232 5.329 0.897 1.00 95.06 71 ARG A CA 1
ATOM 548 C C . ARG A 1 71 ? 13.500 4.109 0.336 1.00 95.06 71 ARG A C 1
ATOM 550 O O . ARG A 1 71 ? 14.147 3.086 0.104 1.00 95.06 71 ARG A O 1
ATOM 557 N N . TRP A 1 72 ? 12.195 4.202 0.094 1.00 94.69 72 TRP A N 1
ATOM 558 C CA . TRP A 1 72 ? 11.409 3.127 -0.516 1.00 94.69 72 TRP A CA 1
ATOM 559 C C . TRP A 1 72 ? 11.881 2.828 -1.936 1.00 94.69 72 TRP A C 1
ATOM 561 O O . TRP A 1 72 ? 12.126 1.667 -2.256 1.00 94.69 72 TRP A O 1
ATOM 571 N N . SER A 1 73 ? 12.117 3.860 -2.745 1.00 93.25 73 SER A N 1
ATOM 572 C CA . SER A 1 73 ? 12.674 3.723 -4.091 1.00 93.25 73 SER A CA 1
ATOM 573 C C . SER A 1 73 ? 14.023 3.000 -4.083 1.00 93.25 73 SER A C 1
ATOM 575 O O . SER A 1 73 ? 14.235 2.091 -4.876 1.00 93.25 73 SER A O 1
ATOM 577 N N . ARG A 1 74 ? 14.924 3.296 -3.135 1.00 92.31 74 ARG A N 1
ATOM 578 C CA . ARG A 1 74 ? 16.189 2.545 -2.990 1.00 92.31 74 ARG A CA 1
ATOM 579 C C . ARG A 1 74 ? 15.973 1.072 -2.641 1.00 92.31 74 ARG A C 1
ATOM 581 O O . ARG A 1 74 ? 16.687 0.229 -3.168 1.00 92.31 74 ARG A O 1
ATOM 588 N N . ILE A 1 75 ? 15.001 0.752 -1.783 1.00 90.44 75 ILE A N 1
ATOM 589 C CA . ILE A 1 75 ? 14.646 -0.644 -1.458 1.00 90.44 75 ILE A CA 1
ATOM 590 C C . ILE A 1 75 ? 14.145 -1.371 -2.712 1.00 90.44 75 ILE A C 1
ATOM 592 O O . ILE A 1 75 ? 14.506 -2.525 -2.940 1.00 90.44 75 ILE A O 1
ATOM 596 N N . TRP A 1 76 ? 13.348 -0.692 -3.535 1.00 87.50 76 TRP A N 1
ATOM 597 C CA . TRP A 1 76 ? 12.884 -1.223 -4.811 1.00 87.50 76 TRP A CA 1
ATOM 598 C C . TRP A 1 76 ? 13.984 -1.291 -5.872 1.00 87.50 76 TRP A C 1
ATOM 600 O O . TRP A 1 76 ? 13.967 -2.232 -6.644 1.00 87.50 76 TRP A O 1
ATOM 610 N N . ASN A 1 77 ? 14.966 -0.391 -5.881 1.00 85.38 77 ASN A N 1
ATOM 611 C CA . ASN A 1 77 ? 16.088 -0.399 -6.830 1.00 85.38 77 ASN A CA 1
ATOM 612 C C . ASN A 1 77 ? 17.214 -1.365 -6.442 1.00 85.38 77 ASN A C 1
ATOM 614 O O . ASN A 1 77 ? 17.996 -1.778 -7.293 1.00 85.38 77 ASN A O 1
ATOM 618 N N . ALA A 1 78 ? 17.284 -1.777 -5.176 1.00 81.69 78 ALA A N 1
ATOM 619 C CA . ALA A 1 78 ? 18.231 -2.781 -4.697 1.00 81.69 78 ALA A CA 1
ATOM 620 C C . ALA A 1 78 ? 17.895 -4.213 -5.172 1.00 81.69 78 ALA A C 1
ATOM 622 O O . ALA A 1 78 ? 18.436 -5.176 -4.625 1.00 81.69 78 ALA A O 1
ATOM 623 N N . GLN A 1 79 ? 17.001 -4.383 -6.162 1.00 70.00 79 GLN A N 1
ATOM 624 C CA . GLN A 1 79 ? 16.698 -5.709 -6.702 1.00 70.00 79 GLN A CA 1
ATOM 625 C C . GLN A 1 79 ? 17.944 -6.317 -7.336 1.00 70.00 79 GLN A C 1
ATOM 627 O O . GLN A 1 79 ? 18.657 -5.639 -8.082 1.00 70.00 79 GLN A O 1
ATOM 632 N N . PRO A 1 80 ? 18.191 -7.618 -7.122 1.00 66.69 80 PRO A N 1
ATOM 633 C CA . PRO A 1 80 ? 19.216 -8.315 -7.873 1.00 66.69 80 PRO A CA 1
ATOM 634 C C . PRO A 1 80 ? 18.919 -8.222 -9.377 1.00 66.69 80 PRO A C 1
ATOM 636 O O . PRO A 1 80 ? 17.758 -8.207 -9.798 1.00 66.69 80 PRO A O 1
ATOM 639 N N . ARG A 1 81 ? 19.987 -8.166 -10.188 1.00 63.66 81 ARG A N 1
ATOM 640 C CA . ARG A 1 81 ? 19.928 -8.030 -11.655 1.00 63.66 81 ARG A CA 1
ATOM 641 C C . ARG A 1 81 ? 18.833 -8.917 -12.258 1.00 63.66 81 ARG A C 1
ATOM 643 O O . ARG A 1 81 ? 18.668 -10.069 -11.855 1.00 63.66 81 ARG A O 1
ATOM 650 N N . ALA A 1 82 ? 18.141 -8.418 -13.286 1.00 64.94 82 ALA A N 1
ATOM 651 C CA . ALA A 1 82 ? 16.96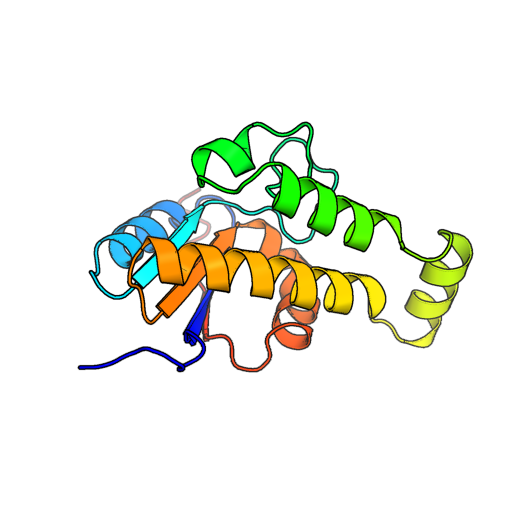6 -9.056 -13.897 1.00 64.94 82 ALA A CA 1
ATOM 652 C C . ALA A 1 82 ? 17.141 -10.548 -14.269 1.00 64.94 82 ALA A C 1
ATOM 654 O O . ALA A 1 82 ? 16.164 -11.299 -14.285 1.00 64.94 82 ALA A O 1
ATOM 655 N N . GLY A 1 83 ? 18.371 -10.995 -14.551 1.00 62.16 83 GLY A N 1
ATOM 656 C CA . GLY A 1 83 ? 18.700 -12.410 -14.762 1.00 62.16 83 GLY A CA 1
ATOM 657 C C . GLY A 1 83 ? 18.464 -13.281 -13.523 1.00 62.16 83 GLY A C 1
ATOM 658 O O . GLY A 1 83 ? 17.769 -14.289 -13.609 1.00 62.16 83 GLY A O 1
ATOM 659 N N . PHE A 1 84 ? 18.947 -12.855 -12.355 1.00 67.25 84 PHE A N 1
ATOM 660 C CA . PHE A 1 84 ? 18.795 -13.587 -11.093 1.00 67.25 84 PHE A CA 1
ATOM 661 C C . PHE A 1 84 ? 17.330 -13.641 -10.638 1.00 67.25 84 PHE A C 1
ATOM 663 O O . PHE A 1 84 ? 16.844 -14.685 -10.205 1.00 67.25 84 PHE A O 1
ATOM 670 N N . ARG A 1 85 ? 16.583 -12.546 -10.842 1.00 67.19 85 ARG A N 1
ATOM 671 C CA . ARG A 1 85 ? 15.131 -12.498 -10.602 1.00 67.19 85 ARG A CA 1
ATOM 672 C C . ARG A 1 85 ? 14.370 -13.511 -11.464 1.00 67.19 85 ARG A C 1
ATOM 674 O O . ARG A 1 85 ? 13.474 -14.178 -10.955 1.00 67.19 85 ARG A O 1
ATOM 681 N N . ARG A 1 86 ? 14.731 -13.655 -12.747 1.00 66.06 86 ARG A N 1
ATOM 682 C CA . ARG A 1 86 ? 14.123 -14.655 -13.646 1.00 66.06 86 ARG A CA 1
ATOM 683 C C . ARG A 1 86 ? 14.403 -16.084 -13.195 1.00 66.06 86 ARG A C 1
ATOM 685 O O . ARG A 1 86 ? 13.490 -16.903 -13.227 1.00 66.06 86 ARG A O 1
ATOM 692 N N . VAL A 1 87 ? 15.632 -16.373 -12.771 1.00 72.44 87 VAL A N 1
ATOM 693 C CA . VAL A 1 87 ? 16.010 -17.702 -12.264 1.00 72.44 87 VAL A CA 1
ATOM 694 C C . VAL A 1 87 ? 15.220 -18.040 -10.999 1.00 72.44 87 VAL A C 1
ATOM 696 O O . VAL A 1 87 ? 14.573 -19.082 -10.949 1.00 72.44 87 VAL A O 1
ATOM 699 N N . LEU A 1 88 ? 15.179 -17.132 -10.020 1.00 66.94 88 LEU A N 1
ATOM 700 C CA . LEU A 1 88 ? 14.402 -17.324 -8.791 1.00 66.94 88 LEU A CA 1
ATOM 701 C C . LEU A 1 88 ? 12.906 -17.515 -9.058 1.00 66.94 88 LEU A C 1
ATOM 703 O O . LEU A 1 88 ? 12.293 -18.394 -8.455 1.00 66.94 88 LEU A O 1
ATOM 707 N N . LEU A 1 89 ? 12.323 -16.733 -9.971 1.00 70.00 89 LEU A N 1
ATOM 708 C CA . LEU A 1 89 ? 10.914 -16.879 -10.340 1.00 70.00 89 LEU A CA 1
ATOM 709 C C . LEU A 1 89 ? 10.639 -18.249 -10.973 1.00 70.00 89 LEU A C 1
ATOM 711 O O . LEU A 1 89 ? 9.644 -18.875 -10.631 1.00 70.00 89 LEU A O 1
ATOM 715 N N . ARG A 1 90 ? 11.528 -18.738 -11.849 1.00 72.94 90 ARG A N 1
ATOM 716 C CA . ARG A 1 90 ? 11.397 -20.074 -12.456 1.00 72.94 90 ARG A CA 1
ATOM 717 C C . ARG A 1 90 ? 11.487 -21.198 -11.425 1.00 72.94 90 ARG A C 1
ATOM 719 O O . ARG A 1 90 ? 10.737 -22.156 -11.531 1.00 72.94 90 ARG A O 1
ATOM 726 N N . LEU A 1 91 ? 12.390 -21.082 -10.451 1.00 73.19 91 LEU A N 1
ATOM 727 C CA . LEU A 1 91 ? 12.607 -22.125 -9.443 1.00 73.19 91 LEU A CA 1
ATOM 728 C C . LEU A 1 91 ? 11.525 -22.150 -8.360 1.00 73.19 91 LEU A C 1
ATOM 730 O O . LEU A 1 91 ? 11.174 -23.215 -7.870 1.00 73.19 91 LEU A O 1
ATOM 734 N N . THR A 1 92 ? 11.021 -20.982 -7.960 1.00 66.06 92 THR A N 1
ATOM 735 C CA . THR A 1 92 ? 10.122 -20.865 -6.798 1.00 66.06 92 THR A CA 1
ATOM 736 C C . THR A 1 92 ? 8.669 -20.588 -7.171 1.00 66.06 92 THR A C 1
ATOM 738 O O . THR A 1 92 ? 7.805 -20.629 -6.298 1.00 66.06 92 THR A O 1
ATOM 741 N N . GLY A 1 93 ? 8.389 -20.225 -8.429 1.00 64.31 93 GLY A N 1
ATOM 742 C CA . GLY A 1 93 ? 7.075 -19.754 -8.882 1.00 64.31 93 GLY A CA 1
ATOM 743 C C . GLY A 1 93 ? 6.620 -18.439 -8.233 1.00 64.31 93 GLY A C 1
ATOM 744 O O . GLY A 1 93 ? 5.547 -17.936 -8.549 1.00 64.31 93 GLY A O 1
ATOM 745 N N . LYS A 1 94 ? 7.418 -17.857 -7.327 1.00 60.62 94 LYS A N 1
ATOM 746 C CA . LYS A 1 94 ? 7.047 -16.704 -6.504 1.00 60.62 94 LYS A CA 1
ATOM 747 C C . LYS A 1 94 ? 8.001 -15.547 -6.745 1.00 60.62 94 LYS A C 1
ATOM 749 O O . LYS A 1 94 ? 9.219 -15.712 -6.819 1.00 60.62 94 LYS A O 1
ATOM 754 N N . SER A 1 95 ? 7.466 -14.329 -6.775 1.00 69.50 95 SER A N 1
ATOM 755 C CA . SER A 1 95 ? 8.295 -13.123 -6.762 1.00 69.50 95 SER A CA 1
ATOM 756 C C . SER A 1 95 ? 8.744 -12.796 -5.332 1.00 69.50 95 SER A C 1
ATOM 758 O O . SER A 1 95 ? 8.352 -11.785 -4.756 1.00 69.50 95 SER A O 1
ATOM 760 N N . PHE A 1 96 ? 9.564 -13.669 -4.733 1.00 70.38 96 PHE A N 1
ATOM 761 C CA . PHE A 1 96 ? 10.009 -13.551 -3.334 1.00 70.38 96 PHE A CA 1
ATOM 762 C C . PHE A 1 96 ? 10.591 -12.164 -3.012 1.00 70.38 96 PHE A C 1
ATOM 764 O O . PHE A 1 96 ? 10.310 -11.578 -1.964 1.00 70.38 96 PHE A O 1
ATOM 771 N N . PHE A 1 97 ? 11.353 -11.606 -3.956 1.00 79.88 97 PHE A N 1
ATOM 772 C CA . PHE A 1 97 ? 11.939 -10.280 -3.815 1.00 79.88 97 PHE A CA 1
ATOM 773 C C . PHE A 1 97 ? 10.881 -9.168 -3.846 1.00 79.88 97 PHE A C 1
ATOM 775 O O . PHE A 1 97 ? 10.876 -8.313 -2.963 1.00 79.88 97 PHE A O 1
ATOM 782 N N . ALA A 1 98 ? 9.949 -9.202 -4.808 1.00 83.75 98 ALA A N 1
ATOM 783 C CA . ALA A 1 98 ? 8.890 -8.198 -4.899 1.00 83.75 98 ALA A CA 1
ATOM 784 C C . ALA A 1 98 ? 7.989 -8.226 -3.660 1.00 83.75 98 ALA A C 1
ATOM 786 O O . ALA A 1 98 ? 7.696 -7.169 -3.113 1.00 83.75 98 ALA A O 1
ATOM 787 N N . ASN A 1 99 ? 7.644 -9.413 -3.152 1.00 89.19 99 ASN A N 1
ATOM 788 C CA . ASN A 1 99 ? 6.848 -9.559 -1.931 1.00 89.19 99 ASN A CA 1
ATOM 789 C C . ASN A 1 99 ? 7.582 -8.993 -0.710 1.00 89.19 99 ASN A C 1
ATOM 791 O O . ASN A 1 99 ? 6.978 -8.324 0.124 1.00 89.19 99 ASN A O 1
ATOM 795 N N . THR A 1 100 ? 8.895 -9.223 -0.610 1.00 89.88 100 THR A N 1
ATOM 796 C CA . THR A 1 100 ? 9.715 -8.711 0.497 1.00 89.88 100 THR A CA 1
ATOM 797 C C . THR A 1 100 ? 9.841 -7.189 0.450 1.00 89.88 100 THR A C 1
ATOM 799 O O . THR A 1 100 ? 9.659 -6.528 1.477 1.00 89.88 100 THR A O 1
ATOM 802 N N . CYS A 1 101 ? 10.121 -6.621 -0.728 1.00 91.75 101 CYS A N 1
ATOM 803 C CA . CYS A 1 101 ? 10.177 -5.172 -0.910 1.00 91.75 101 CYS A CA 1
ATOM 804 C C . CYS A 1 101 ? 8.821 -4.531 -0.651 1.00 91.75 101 CYS A C 1
ATOM 806 O O . CYS A 1 101 ? 8.753 -3.618 0.169 1.00 91.75 101 CYS A O 1
ATOM 808 N N . PHE A 1 102 ? 7.755 -5.071 -1.244 1.00 94.44 102 PHE A N 1
ATOM 809 C CA . PHE A 1 102 ? 6.389 -4.620 -1.016 1.00 94.44 102 PHE A CA 1
ATOM 810 C C . PHE A 1 102 ? 6.028 -4.664 0.467 1.00 94.44 102 PHE A C 1
ATOM 812 O O . PHE A 1 102 ? 5.643 -3.637 1.016 1.00 94.44 102 PHE A O 1
ATOM 819 N N . ARG A 1 103 ? 6.257 -5.788 1.163 1.00 95.19 103 ARG A N 1
ATOM 820 C CA . ARG A 1 103 ? 6.019 -5.892 2.612 1.00 95.19 103 ARG A CA 1
ATOM 821 C C . ARG A 1 103 ? 6.737 -4.787 3.374 1.00 95.19 103 ARG A C 1
ATOM 823 O O . ARG A 1 103 ? 6.136 -4.150 4.235 1.00 95.19 103 ARG A O 1
ATOM 830 N N . ARG A 1 104 ? 8.018 -4.557 3.078 1.00 94.56 104 ARG A N 1
ATOM 831 C CA . ARG A 1 104 ? 8.854 -3.593 3.801 1.00 94.56 104 ARG A CA 1
ATOM 832 C C . ARG A 1 104 ? 8.435 -2.146 3.538 1.00 94.56 104 ARG A C 1
ATOM 834 O O . ARG A 1 104 ? 8.279 -1.392 4.497 1.00 94.56 104 ARG A O 1
ATOM 841 N N . THR A 1 105 ? 8.263 -1.753 2.277 1.00 95.81 105 THR A N 1
ATOM 842 C CA . THR A 1 105 ? 7.906 -0.370 1.926 1.00 95.81 105 THR A CA 1
ATOM 843 C C . THR A 1 105 ? 6.460 -0.066 2.291 1.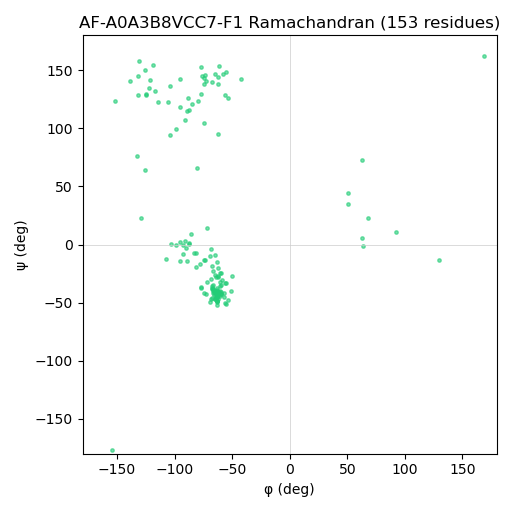00 95.81 105 THR A C 1
ATOM 845 O O . THR A 1 105 ? 6.203 0.963 2.907 1.00 95.81 105 THR A O 1
ATOM 848 N N . MET A 1 106 ? 5.533 -0.989 2.021 1.00 96.88 106 MET A N 1
ATOM 849 C CA . MET A 1 106 ? 4.122 -0.816 2.363 1.00 96.88 106 MET A CA 1
ATOM 850 C C . MET A 1 106 ? 3.895 -0.803 3.877 1.00 96.88 106 MET A C 1
ATOM 852 O O . MET A 1 106 ? 3.168 0.055 4.359 1.00 96.88 106 MET A O 1
ATOM 856 N N . SER A 1 107 ? 4.574 -1.657 4.660 1.00 96.38 107 SER A N 1
ATOM 857 C CA . SER A 1 107 ? 4.466 -1.598 6.132 1.00 96.38 107 SER A CA 1
ATOM 858 C C . SER A 1 107 ? 4.932 -0.251 6.682 1.00 96.38 107 SER A C 1
ATOM 860 O O . SER A 1 107 ? 4.320 0.278 7.603 1.00 96.38 107 SER A O 1
ATOM 862 N N . SER A 1 108 ? 6.009 0.307 6.117 1.00 95.75 108 SER A N 1
ATOM 863 C CA . SER A 1 108 ? 6.516 1.627 6.502 1.00 95.75 108 SER A CA 1
ATOM 864 C C . SER A 1 108 ? 5.518 2.733 6.156 1.00 95.75 108 SER A C 1
ATOM 866 O O . SER A 1 108 ? 5.246 3.576 7.005 1.00 95.75 108 SER A O 1
ATOM 868 N N . ALA A 1 109 ? 4.967 2.718 4.938 1.00 96.62 109 ALA A N 1
ATOM 869 C CA . ALA A 1 109 ? 3.988 3.703 4.485 1.00 96.62 109 ALA A CA 1
ATOM 870 C C . ALA A 1 109 ? 2.692 3.635 5.308 1.00 96.62 109 ALA A C 1
ATOM 872 O O . ALA A 1 109 ? 2.215 4.653 5.796 1.00 96.62 109 ALA A O 1
ATOM 873 N N . MET A 1 110 ? 2.160 2.432 5.534 1.00 96.75 110 MET A N 1
ATOM 874 C CA . MET A 1 110 ? 0.945 2.213 6.320 1.00 96.75 110 MET A CA 1
ATOM 875 C C . MET A 1 110 ? 1.117 2.586 7.793 1.00 96.75 110 MET A C 1
ATOM 877 O O . MET A 1 110 ? 0.215 3.177 8.374 1.00 96.75 110 MET A O 1
ATOM 881 N N . ALA A 1 111 ? 2.263 2.278 8.408 1.00 95.88 111 ALA A N 1
ATOM 882 C CA . ALA A 1 111 ? 2.523 2.668 9.794 1.00 95.88 111 ALA A CA 1
ATOM 883 C C . ALA A 1 111 ? 2.624 4.193 9.951 1.00 95.88 111 ALA A C 1
ATOM 885 O O . ALA A 1 111 ? 2.098 4.747 10.915 1.00 95.88 111 ALA A O 1
ATOM 886 N N . ASP A 1 112 ? 3.278 4.871 9.002 1.00 95.81 112 ASP A N 1
ATOM 887 C CA . ASP A 1 112 ? 3.319 6.332 8.974 1.00 95.81 112 ASP A CA 1
ATOM 888 C C . ASP A 1 112 ? 1.924 6.937 8.777 1.00 95.81 112 ASP A C 1
ATOM 890 O O . ASP A 1 112 ? 1.518 7.801 9.555 1.00 95.81 112 ASP A O 1
ATOM 894 N N . PHE A 1 113 ? 1.176 6.444 7.788 1.00 96.19 113 PHE A N 1
ATOM 895 C CA . PHE A 1 113 ? -0.159 6.942 7.469 1.00 96.19 113 PHE A CA 1
ATOM 896 C C . PHE A 1 113 ? -1.133 6.742 8.637 1.00 96.19 113 PHE A C 1
ATOM 898 O O . PHE A 1 113 ? -1.781 7.693 9.061 1.00 96.19 113 PHE A O 1
ATOM 905 N N . ALA A 1 114 ? -1.154 5.546 9.238 1.00 96.38 114 ALA A N 1
A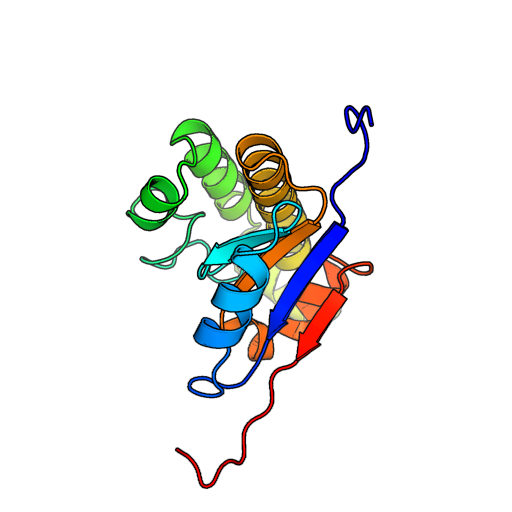TOM 906 C CA . ALA A 1 114 ? -1.982 5.246 10.404 1.00 96.38 114 ALA A CA 1
ATOM 907 C C . ALA A 1 114 ? -1.701 6.200 11.570 1.00 96.38 114 ALA A C 1
ATOM 909 O O . ALA A 1 114 ? -2.628 6.745 12.158 1.00 96.38 114 ALA A O 1
ATOM 910 N N . ARG A 1 115 ? -0.420 6.456 11.869 1.00 95.56 115 ARG A N 1
ATOM 911 C CA . ARG A 1 115 ? -0.021 7.384 12.934 1.00 95.56 115 ARG A CA 1
ATOM 912 C C . ARG A 1 115 ? -0.450 8.821 12.637 1.00 95.56 115 ARG A C 1
ATOM 914 O O . ARG A 1 115 ? -0.860 9.517 13.557 1.00 95.56 115 ARG A O 1
ATOM 921 N N . ARG A 1 116 ? -0.338 9.284 11.386 1.00 94.62 116 ARG A N 1
ATOM 922 C CA . ARG A 1 116 ? -0.766 10.643 10.999 1.00 94.62 116 ARG A CA 1
ATOM 923 C C . ARG A 1 116 ? -2.283 10.824 11.065 1.00 94.62 116 ARG A C 1
ATOM 925 O O . ARG A 1 116 ? -2.733 11.929 11.339 1.00 94.62 116 ARG A O 1
ATOM 932 N N . CYS A 1 117 ? -3.038 9.754 10.840 1.00 94.69 117 CYS A N 1
ATOM 933 C CA . CYS A 1 117 ? -4.499 9.748 10.903 1.00 94.69 117 CYS A CA 1
ATOM 934 C C . CYS A 1 117 ? -5.067 9.346 12.277 1.00 94.69 117 CYS A C 1
ATOM 936 O O . CYS A 1 117 ? -6.281 9.278 12.405 1.00 94.69 117 CYS A O 1
ATOM 938 N N . ASP A 1 118 ? -4.222 9.036 13.270 1.00 95.19 118 ASP A N 1
ATOM 939 C CA . ASP A 1 118 ? -4.620 8.429 14.556 1.00 95.19 118 ASP A CA 1
ATOM 940 C C . ASP A 1 118 ? -5.507 7.169 14.400 1.00 95.19 118 ASP A C 1
ATOM 942 O O . ASP A 1 118 ? -6.417 6.885 15.179 1.00 95.19 118 ASP A O 1
ATOM 946 N N . ALA A 1 119 ? -5.239 6.383 13.354 1.00 96.31 119 ALA A N 1
ATOM 947 C CA . ALA A 1 119 ? -6.029 5.216 12.989 1.00 96.31 119 ALA A CA 1
ATOM 948 C C . ALA A 1 119 ? -5.445 3.919 13.569 1.00 96.31 119 ALA A C 1
ATOM 950 O O . ALA A 1 119 ? -4.232 3.692 13.582 1.00 96.31 119 ALA A O 1
ATOM 951 N N . THR A 1 120 ? -6.324 3.008 13.994 1.00 96.56 120 THR A N 1
ATOM 952 C CA . THR A 1 120 ? -5.940 1.664 14.470 1.00 96.56 120 THR A CA 1
ATOM 953 C C . THR A 1 120 ? -6.036 0.604 13.373 1.00 96.56 120 THR A C 1
ATOM 955 O O . THR A 1 120 ? -5.483 -0.493 13.509 1.00 96.56 120 THR A O 1
ATOM 958 N N . VAL A 1 121 ? -6.705 0.941 12.270 1.00 97.38 121 VAL A N 1
ATOM 959 C CA . VAL A 1 121 ? -6.861 0.127 11.070 1.00 97.38 121 VAL A CA 1
ATOM 960 C C . VAL A 1 121 ? -6.382 0.945 9.877 1.00 97.38 121 VAL A C 1
ATOM 962 O O . VAL A 1 121 ? -6.803 2.082 9.684 1.00 97.38 121 VAL A O 1
ATOM 965 N N . VAL A 1 122 ? -5.506 0.373 9.062 1.00 97.81 122 VAL A N 1
ATOM 966 C CA . VAL A 1 122 ? -4.958 1.032 7.877 1.00 97.81 122 VAL A CA 1
ATOM 967 C C . VAL A 1 122 ? -5.037 0.112 6.679 1.00 97.81 122 VAL A C 1
ATOM 969 O O . VAL A 1 122 ? -4.882 -1.101 6.801 1.00 97.81 122 VAL A O 1
ATOM 972 N N . GLY A 1 123 ? -5.277 0.666 5.506 1.00 96.94 123 GLY A N 1
ATOM 973 C CA . GLY A 1 123 ? -5.343 -0.143 4.307 1.00 96.94 123 GLY A CA 1
ATOM 974 C C . GLY A 1 123 ? -5.017 0.621 3.055 1.00 96.94 123 GLY A C 1
ATOM 975 O O . GLY A 1 123 ? -4.656 1.793 3.092 1.00 96.94 123 GLY A O 1
ATOM 976 N N . ASP A 1 124 ? -5.134 -0.076 1.939 1.00 97.25 124 ASP A N 1
ATOM 977 C CA . ASP A 1 124 ? -4.997 0.510 0.617 1.00 97.25 124 ASP A CA 1
ATOM 978 C C . ASP A 1 124 ? -6.065 -0.065 -0.307 1.00 97.25 124 ASP A C 1
ATOM 980 O O . ASP A 1 124 ? -6.378 -1.263 -0.279 1.00 97.25 124 ASP A O 1
ATOM 984 N N . LYS A 1 125 ? -6.617 0.798 -1.151 1.00 95.69 125 LYS A N 1
ATOM 985 C CA . LYS A 1 125 ? -7.447 0.386 -2.277 1.00 95.69 125 LYS A CA 1
ATOM 986 C C . LYS A 1 125 ? -6.632 0.559 -3.540 1.00 95.69 125 LYS A C 1
ATOM 988 O O . LYS A 1 125 ? -6.262 1.676 -3.881 1.00 95.69 125 LYS A O 1
ATOM 993 N N . TRP A 1 126 ? -6.458 -0.514 -4.302 1.00 94.81 126 TRP A N 1
ATOM 994 C CA . TRP A 1 126 ? -5.928 -0.442 -5.660 1.00 94.81 126 TRP A CA 1
ATOM 995 C C . TRP A 1 126 ? -6.471 -1.606 -6.502 1.00 94.81 126 TRP A C 1
ATOM 997 O O . TRP A 1 126 ? -6.270 -2.760 -6.120 1.00 94.81 126 TRP A O 1
ATOM 1007 N N . PRO A 1 127 ? -7.136 -1.354 -7.651 1.00 89.56 127 PRO A N 1
ATOM 1008 C CA . PRO A 1 127 ? -7.702 -2.430 -8.475 1.00 89.56 127 PRO A CA 1
ATOM 1009 C C . PRO A 1 127 ? -6.669 -3.479 -8.910 1.00 89.56 127 PRO A C 1
ATOM 1011 O O . PRO A 1 127 ? -6.968 -4.670 -8.955 1.00 89.56 127 PRO A O 1
ATOM 1014 N N . GLY A 1 128 ? -5.418 -3.063 -9.141 1.00 90.69 128 GLY A N 1
ATOM 1015 C CA . GLY A 1 128 ? -4.336 -3.954 -9.568 1.00 90.69 128 GLY A CA 1
ATOM 1016 C C . GLY A 1 128 ? -3.936 -5.032 -8.553 1.00 90.69 128 GLY A C 1
ATOM 1017 O O . GLY A 1 128 ? -3.200 -5.955 -8.912 1.00 90.69 128 GLY A O 1
ATOM 1018 N N . TYR A 1 129 ? -4.437 -4.985 -7.312 1.00 93.25 129 TYR A N 1
ATOM 1019 C CA . TYR A 1 129 ? -4.236 -6.073 -6.353 1.00 93.25 129 TYR A CA 1
ATOM 1020 C C . TYR A 1 129 ? -4.853 -7.394 -6.797 1.00 93.25 129 TYR A C 1
ATOM 1022 O O . TYR A 1 129 ? -4.320 -8.439 -6.433 1.00 93.25 129 TYR A O 1
ATOM 1030 N N . ILE A 1 130 ? -5.909 -7.374 -7.617 1.00 91.81 130 ILE A N 1
ATOM 1031 C CA . ILE A 1 130 ? -6.543 -8.611 -8.094 1.00 91.81 130 ILE A CA 1
ATOM 1032 C C . ILE A 1 130 ? -5.560 -9.493 -8.880 1.00 91.81 130 ILE A C 1
ATOM 1034 O O . ILE A 1 130 ? -5.570 -10.709 -8.739 1.00 91.81 130 ILE A O 1
ATOM 1038 N N . ALA A 1 131 ? -4.638 -8.874 -9.625 1.00 90.56 131 ALA A N 1
ATOM 1039 C CA . ALA A 1 131 ? -3.594 -9.566 -10.380 1.00 90.56 131 ALA A CA 1
ATOM 1040 C C . ALA A 1 131 ? -2.380 -9.972 -9.521 1.00 90.56 131 ALA A C 1
ATOM 1042 O O . ALA A 1 131 ? -1.475 -10.640 -10.013 1.00 90.56 131 ALA A O 1
ATOM 1043 N N . ASN A 1 132 ? -2.327 -9.544 -8.255 1.00 91.19 132 ASN A N 1
ATOM 1044 C CA . ASN A 1 132 ? -1.181 -9.723 -7.360 1.00 91.19 132 ASN A CA 1
ATOM 1045 C C . ASN A 1 132 ? -1.590 -10.330 -6.006 1.00 91.19 132 ASN A C 1
ATOM 1047 O O . ASN A 1 132 ? -0.873 -10.156 -5.020 1.00 91.19 132 ASN A O 1
ATOM 1051 N N . LEU A 1 133 ? -2.731 -11.027 -5.939 1.00 91.50 133 LEU A N 1
ATOM 1052 C CA . LEU A 1 133 ? -3.304 -11.506 -4.678 1.00 91.50 133 LEU A CA 1
ATOM 1053 C C . LEU A 1 133 ? -2.350 -12.444 -3.921 1.00 91.50 133 LEU A C 1
ATOM 1055 O O . LEU A 1 133 ? -2.166 -12.284 -2.717 1.00 91.50 133 LEU A O 1
ATOM 1059 N N . ASP A 1 134 ? -1.653 -13.337 -4.627 1.00 90.75 134 ASP A N 1
ATOM 1060 C CA . ASP A 1 134 ? -0.648 -14.222 -4.022 1.00 90.75 134 ASP A CA 1
ATOM 1061 C C . ASP A 1 134 ? 0.513 -13.442 -3.395 1.00 90.75 134 ASP A C 1
ATOM 1063 O O . ASP A 1 134 ? 0.987 -13.766 -2.305 1.00 90.75 134 ASP A O 1
ATOM 1067 N N . GLY A 1 135 ? 0.977 -12.390 -4.075 1.00 91.12 135 GLY A N 1
ATOM 1068 C CA . GLY A 1 135 ? 2.027 -11.512 -3.564 1.00 91.12 135 GLY A CA 1
ATOM 1069 C C . GLY A 1 135 ? 1.560 -10.703 -2.358 1.00 91.12 135 GLY A C 1
ATOM 1070 O O . GLY A 1 135 ? 2.314 -10.531 -1.397 1.00 91.12 135 GLY A O 1
ATOM 1071 N N . LEU A 1 136 ? 0.304 -10.250 -2.391 1.00 93.50 136 LEU A N 1
ATOM 1072 C CA . LEU A 1 136 ? -0.347 -9.505 -1.320 1.00 93.50 136 LEU A CA 1
ATOM 1073 C C . LEU A 1 136 ? -0.462 -10.353 -0.049 1.00 93.50 136 LEU A C 1
ATOM 1075 O O . LEU A 1 136 ? 0.016 -9.930 1.003 1.00 93.50 136 LEU A O 1
ATOM 1079 N N . LEU A 1 137 ? -1.013 -11.565 -0.165 1.00 93.56 137 LEU A N 1
ATOM 1080 C CA . LEU A 1 137 ? -1.179 -12.508 0.946 1.00 93.56 137 LEU A CA 1
ATOM 1081 C C . LEU A 1 137 ? 0.169 -13.017 1.472 1.00 93.56 137 LEU A C 1
ATOM 1083 O O . LEU A 1 137 ? 0.343 -13.178 2.677 1.00 93.56 137 LEU A O 1
ATOM 1087 N N . ALA A 1 138 ? 1.163 -13.206 0.600 1.00 92.69 138 ALA A N 1
ATOM 1088 C CA . ALA A 1 138 ? 2.515 -13.556 1.034 1.00 92.69 138 ALA A CA 1
ATOM 1089 C C . ALA A 1 138 ? 3.202 -12.416 1.810 1.00 92.69 138 ALA A C 1
ATOM 1091 O O . ALA A 1 138 ? 3.974 -12.670 2.737 1.00 92.69 138 ALA A O 1
ATOM 1092 N N . ALA A 1 139 ? 2.959 -11.160 1.429 1.00 94.00 139 ALA A N 1
ATOM 1093 C CA . ALA A 1 139 ? 3.522 -9.997 2.108 1.00 94.00 139 ALA A CA 1
ATOM 1094 C C . ALA A 1 139 ? 2.795 -9.677 3.425 1.00 94.00 139 ALA A C 1
ATOM 1096 O O . ALA A 1 139 ? 3.444 -9.308 4.407 1.00 94.00 139 ALA A O 1
ATOM 1097 N N . PHE A 1 140 ? 1.473 -9.842 3.454 1.00 95.62 140 PHE A N 1
ATOM 1098 C CA . PHE A 1 140 ? 0.608 -9.522 4.585 1.00 95.62 140 PHE A CA 1
ATOM 1099 C C . PHE A 1 140 ? -0.369 -10.675 4.875 1.00 95.62 140 PHE A C 1
ATOM 1101 O O . PHE A 1 140 ? -1.554 -10.557 4.570 1.00 95.62 140 PHE A O 1
ATOM 1108 N N . PRO A 1 141 ? 0.098 -11.775 5.495 1.00 95.12 141 PRO A N 1
ATOM 1109 C CA . PRO A 1 141 ? -0.736 -12.959 5.733 1.00 95.12 141 PRO A CA 1
ATOM 1110 C C . PRO A 1 141 ? -1.921 -12.694 6.671 1.00 95.12 141 PRO A C 1
ATOM 1112 O O . PRO A 1 141 ? -2.964 -13.316 6.535 1.00 95.12 141 PRO A O 1
ATOM 1115 N N . GLU A 1 142 ? -1.780 -11.728 7.580 1.00 95.19 142 GLU A N 1
ATOM 1116 C CA . GLU A 1 142 ? -2.817 -11.333 8.544 1.00 95.19 142 GLU A CA 1
ATOM 1117 C C . GLU A 1 142 ? -3.734 -10.208 8.027 1.00 95.19 142 GLU A C 1
ATOM 1119 O O . GLU A 1 142 ? -4.557 -9.680 8.779 1.00 95.19 142 GLU A O 1
ATOM 1124 N N . ALA A 1 143 ? -3.558 -9.753 6.779 1.00 96.19 143 ALA A N 1
ATOM 1125 C CA . ALA A 1 143 ? -4.383 -8.672 6.250 1.00 96.19 143 ALA A CA 1
ATOM 1126 C C . ALA A 1 143 ? -5.807 -9.148 5.957 1.00 96.19 143 ALA A C 1
ATOM 1128 O O . ALA A 1 143 ? -6.033 -10.223 5.402 1.00 96.19 143 ALA A O 1
ATOM 1129 N N . ARG A 1 144 ? -6.782 -8.288 6.255 1.00 96.38 144 ARG A N 1
ATOM 1130 C CA . ARG A 1 144 ? -8.167 -8.509 5.838 1.00 96.38 144 ARG A CA 1
ATOM 1131 C C . ARG A 1 144 ? -8.336 -8.097 4.382 1.00 96.38 144 ARG A C 1
ATOM 1133 O O . ARG A 1 144 ? -8.077 -6.950 4.023 1.00 96.38 144 ARG A O 1
ATOM 1140 N N . ILE A 1 145 ? -8.804 -9.018 3.553 1.00 96.19 145 ILE A N 1
ATOM 1141 C CA . ILE A 1 145 ? -9.122 -8.730 2.156 1.00 96.19 145 ILE A CA 1
ATOM 1142 C C . ILE A 1 145 ? -10.613 -8.428 2.051 1.00 96.19 145 ILE A C 1
ATOM 1144 O O . ILE A 1 145 ? -11.445 -9.277 2.363 1.00 96.19 145 ILE A O 1
ATOM 1148 N N . ILE A 1 146 ? -10.948 -7.217 1.612 1.00 95.31 146 ILE A N 1
ATOM 1149 C CA . ILE A 1 146 ? -12.323 -6.834 1.296 1.00 95.31 146 ILE A CA 1
ATOM 1150 C C . ILE A 1 146 ? -12.474 -6.959 -0.216 1.00 95.31 146 ILE A C 1
ATOM 1152 O O . ILE A 1 146 ? -12.010 -6.096 -0.965 1.00 95.31 146 ILE A O 1
ATOM 1156 N N . TYR A 1 147 ? -13.063 -8.069 -0.662 1.00 94.44 147 TYR A N 1
ATOM 1157 C CA . TYR A 1 147 ? -13.279 -8.339 -2.080 1.00 94.44 147 TYR A CA 1
ATOM 1158 C C . TYR A 1 147 ? -14.637 -7.806 -2.523 1.00 94.44 147 TYR A C 1
ATOM 1160 O O . TYR A 1 147 ? -15.685 -8.352 -2.190 1.00 94.44 147 TYR A O 1
ATOM 1168 N N . ASN A 1 148 ? -14.600 -6.714 -3.273 1.00 92.81 148 ASN A N 1
ATOM 1169 C CA . ASN A 1 148 ? -15.776 -6.073 -3.818 1.00 92.81 148 ASN A CA 1
ATOM 1170 C C . ASN A 1 148 ? -16.135 -6.677 -5.182 1.00 92.81 148 ASN A C 1
ATOM 1172 O O . ASN A 1 148 ? -15.305 -6.710 -6.097 1.00 92.81 148 ASN A O 1
ATOM 1176 N N . VAL A 1 149 ? -17.380 -7.131 -5.310 1.00 92.00 149 VAL A N 1
ATOM 1177 C CA . VAL A 1 149 ? -17.908 -7.795 -6.505 1.00 92.00 149 VAL A CA 1
ATOM 1178 C C . VAL A 1 149 ? -19.119 -7.015 -7.002 1.00 92.00 149 VAL A C 1
ATOM 1180 O O . VAL A 1 149 ? -19.991 -6.650 -6.218 1.00 92.00 149 VAL A O 1
ATOM 1183 N N . GLN A 1 150 ? -19.171 -6.777 -8.310 1.00 90.19 150 GLN A N 1
ATOM 1184 C CA . GLN A 1 150 ? -20.318 -6.187 -8.993 1.00 90.19 150 GLN A CA 1
ATOM 1185 C C . GLN A 1 150 ? -20.741 -7.102 -10.141 1.00 90.19 150 GLN A C 1
ATOM 1187 O O . GLN A 1 150 ? -19.911 -7.804 -10.721 1.00 90.19 150 GLN A O 1
ATOM 1192 N N . ASP A 1 151 ? -22.032 -7.084 -10.461 1.00 92.31 151 ASP A N 1
ATOM 1193 C CA . ASP A 1 151 ? -22.578 -7.754 -11.635 1.00 92.31 151 ASP A CA 1
ATOM 1194 C C . ASP A 1 151 ? -21.837 -7.311 -12.914 1.00 92.31 151 ASP A C 1
ATOM 1196 O O . ASP A 1 151 ? -21.776 -6.105 -13.184 1.00 92.31 151 ASP A O 1
ATOM 1200 N N . PRO A 1 152 ? -21.295 -8.243 -13.724 1.00 87.75 152 PRO A N 1
ATOM 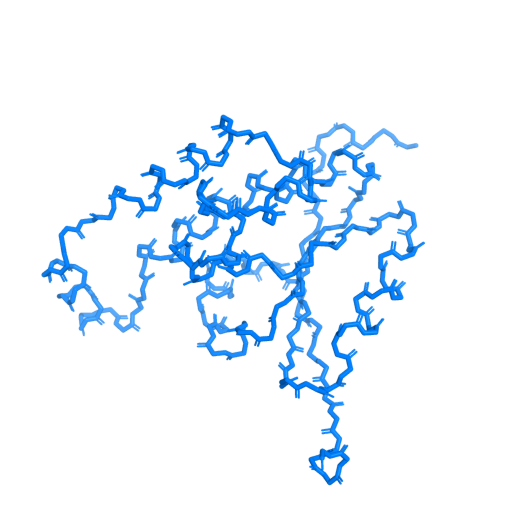1201 C CA . PRO A 1 152 ? -20.571 -7.895 -14.945 1.00 87.75 152 PRO A CA 1
ATOM 1202 C C . PRO A 1 152 ? -21.441 -7.180 -15.990 1.00 87.75 152 PRO A C 1
ATOM 1204 O O . PRO A 1 152 ? -20.897 -6.507 -16.860 1.00 87.75 152 PRO A O 1
ATOM 1207 N N . ARG A 1 153 ? -22.774 -7.294 -15.910 1.00 89.25 153 ARG A N 1
ATOM 1208 C CA . ARG A 1 153 ? -23.724 -6.603 -16.801 1.00 89.25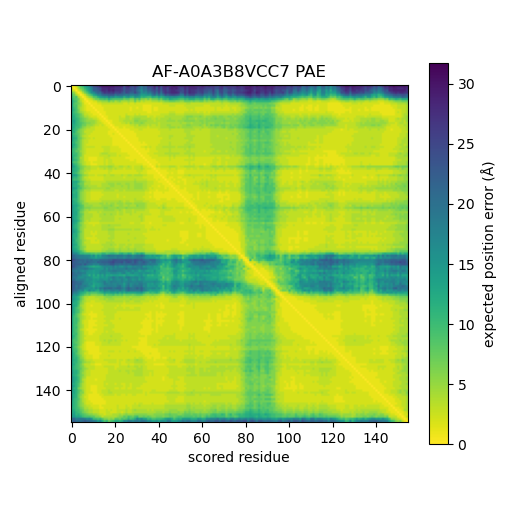 153 ARG A CA 1
ATOM 1209 C C . ARG A 1 153 ? -23.856 -5.110 -16.498 1.00 89.25 153 ARG A C 1
ATOM 1211 O O . ARG A 1 153 ? -24.460 -4.392 -17.282 1.00 89.25 153 ARG A O 1
ATOM 1218 N N . GLY A 1 154 ? -23.344 -4.653 -15.354 1.00 75.31 154 GLY A N 1
ATOM 1219 C CA . GLY A 1 154 ? -23.386 -3.249 -14.941 1.00 75.31 154 GLY A CA 1
ATOM 1220 C C . GLY A 1 154 ? -22.237 -2.385 -15.475 1.00 75.31 154 GLY A C 1
ATOM 1221 O O . GLY A 1 154 ? -22.077 -1.268 -14.983 1.00 75.31 154 GLY A O 1
ATOM 1222 N N . LEU A 1 155 ? -21.417 -2.908 -16.397 1.00 63.59 155 LEU A N 1
ATOM 1223 C CA . LEU A 1 155 ? -20.239 -2.248 -16.978 1.00 63.59 155 LEU A CA 1
ATOM 1224 C C . LEU A 1 155 ? -20.510 -1.552 -18.312 1.00 63.59 155 LEU A C 1
ATOM 1226 O O . LEU A 1 155 ? -21.315 -2.085 -19.104 1.00 63.59 155 LEU A O 1
#

Sequence (155 aa):
MNTAGRKPAVFFCVGSEKSGTTLLARVLDQHPQVACIWESYGFQPDGRASIFNPASEKWGRHGFSETDVRRWSRIWNAQPRAGFRRVLLRLTGKSFFANTCFRRTMSSAMADFARRCDATVVGDKWPGYIANLDGLLAAFPEARIIYNVQDPRGL

Foldseek 3Di:
DDPPPAQAAEAEEEEAPPLCSVVVQVVQCPDLQEHEQEAQVLLCLCDLCHLLHLNHCNVVVLVHDSVLSVVLVVLVVPDDPPVVQVVCCVVPVDSVSSLQSSLVSVSVSQRVSCVVSVHRYYYYYHHCCVVVVVSVCSSPVRYHYNYRYDDPVVD

Secondary structure (DSSP, 8-state):
---TTPPPEEEEEEE-TTSSHHHHHHHHHTSTTEEEEE---TT-TTSTT-TT-TT-SHHHHTT--HHHHHHHHHHHHT---HHHHHHHHHHHSS-HHHHHHHHHHHHHHHHHHHHHTT-SEEEEE-GGGGGGHHHHHHH-TTPEEEEE---GGG-

Mean predicted aligned error: 5.58 Å